Protein AF-A0A3C1DUW3-F1 (afdb_monomer_lite)

Foldseek 3Di:
DDDDDDDDDDDDDDDDDDDDDDDDDPDDPDDVPVVVVVVVVVVVVVVVVVVVVVVVVVVVVVVVVVVVVVVVVVVVVVVVPPDPDDDDDDDDDDDDDDDPPDPPPPPPPPLPLPDQDEPPDDLVSL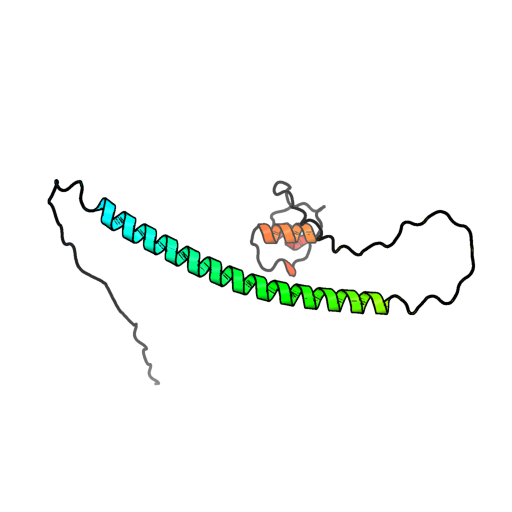VVNCVVVVHPPSVPDDPVVSCVVSVHD

pLDDT: mean 71.64, std 17.68, range [38.44, 96.75]

Radius of gyration: 35.07 Å; chains: 1; bounding box: 93×58×74 Å

Secondary structure (DSSP, 8-state):
------PPP--------------------SSHHHHHHHHHHHHHHHHHHHHHHHHHHHHHHHHHHHHHHHHHHHHHHHHTTS------------PPP---------------TTSPP-TTS-HHHHHHHHHHTT-SSTTS--HHHHHHHTT--

Sequence (153 aa):
MASKPAAKPKKTAKAKKKSAGKTGTKAAKKSGVTAGLKALKKRAEATLDKRNERAKKQRSADKKRAKKAARKAEAQAKKGKKDKGGTKSVDAPAKPTTIERVWVRKPLVRVQQSAEPSASWTVLDLRARARAAGARGYSRLRKADLLRLLGAP

Structure (mmCIF, N/CA/C/O backbone):
data_AF-A0A3C1DUW3-F1
#
_entry.id   AF-A0A3C1DUW3-F1
#
loop_
_atom_site.group_PDB
_atom_site.id
_atom_site.type_symbol
_atom_site.label_atom_id
_atom_site.label_alt_id
_atom_site.label_comp_id
_atom_site.label_asym_id
_atom_site.label_entity_id
_atom_site.label_seq_id
_atom_site.pdbx_PDB_ins_code
_atom_site.Cartn_x
_atom_site.Cartn_y
_atom_site.Cartn_z
_atom_site.occupancy
_atom_site.B_iso_or_equiv
_atom_site.auth_seq_id
_atom_site.auth_comp_id
_atom_site.auth_asym_id
_atom_site.auth_atom_id
_atom_site.pdbx_PDB_model_num
ATOM 1 N N . MET A 1 1 ? -45.842 -35.659 -3.896 1.00 55.69 1 MET A N 1
ATOM 2 C CA . MET A 1 1 ? -45.507 -36.124 -2.535 1.00 55.69 1 MET A CA 1
ATOM 3 C C . MET A 1 1 ? -44.021 -35.924 -2.290 1.00 55.69 1 MET A C 1
ATOM 5 O O . MET A 1 1 ? -43.246 -36.472 -3.053 1.00 55.69 1 MET A O 1
ATOM 9 N N . ALA A 1 2 ? -43.663 -35.093 -1.306 1.00 54.09 2 ALA A N 1
ATOM 10 C CA . ALA A 1 2 ? -42.452 -35.131 -0.467 1.00 54.09 2 ALA A CA 1
ATOM 11 C C . ALA A 1 2 ? -42.317 -33.766 0.237 1.00 54.09 2 ALA A C 1
ATOM 13 O O . ALA A 1 2 ? -42.326 -32.712 -0.395 1.00 54.09 2 ALA A O 1
ATOM 14 N N . SER A 1 3 ? -42.295 -33.817 1.565 1.00 48.47 3 SER A N 1
ATOM 15 C CA . SER A 1 3 ? -42.507 -32.717 2.506 1.00 48.47 3 SER A CA 1
ATOM 16 C C . SER A 1 3 ? -41.277 -31.831 2.754 1.00 48.47 3 SER A C 1
ATOM 18 O O . SER A 1 3 ? -40.137 -32.279 2.682 1.00 48.47 3 SER A O 1
ATOM 20 N N . LYS A 1 4 ? -41.548 -30.570 3.129 1.00 60.56 4 LYS A N 1
ATOM 21 C CA . LYS A 1 4 ? -40.616 -29.582 3.721 1.00 60.56 4 LYS A CA 1
ATOM 22 C C . LYS A 1 4 ? -40.007 -30.074 5.050 1.00 60.56 4 LYS A C 1
ATOM 24 O O . LYS A 1 4 ? -40.625 -30.887 5.734 1.00 60.56 4 LYS A O 1
ATOM 29 N N . PRO A 1 5 ? -38.889 -29.466 5.491 1.00 64.25 5 PRO A N 1
ATOM 30 C CA . PRO A 1 5 ? -38.970 -28.486 6.597 1.00 64.25 5 PRO A CA 1
ATOM 31 C C . PRO A 1 5 ? -38.098 -27.235 6.322 1.00 64.25 5 PRO A C 1
ATOM 33 O O . PRO A 1 5 ? -36.975 -27.341 5.853 1.00 64.25 5 PRO A O 1
ATOM 36 N N . ALA A 1 6 ? -38.566 -25.986 6.428 1.00 56.91 6 ALA A N 1
ATOM 37 C CA . ALA A 1 6 ? -39.031 -25.243 7.608 1.00 56.91 6 ALA A CA 1
ATOM 38 C C . ALA A 1 6 ? -37.953 -25.022 8.697 1.00 56.91 6 ALA A C 1
ATOM 40 O O . ALA A 1 6 ? -38.058 -25.553 9.799 1.00 56.91 6 ALA A O 1
ATOM 41 N N . ALA A 1 7 ? -36.957 -24.168 8.424 1.00 64.31 7 ALA A N 1
ATOM 42 C CA . ALA A 1 7 ? -36.096 -23.583 9.459 1.00 64.31 7 ALA A CA 1
ATOM 43 C C . ALA A 1 7 ? -36.572 -22.160 9.817 1.00 64.31 7 ALA A C 1
ATOM 45 O O . ALA A 1 7 ? -36.638 -21.270 8.971 1.00 64.31 7 ALA A O 1
ATOM 46 N N . LYS A 1 8 ? -36.957 -21.984 11.086 1.00 69.56 8 LYS A N 1
ATOM 47 C CA . LYS A 1 8 ? -37.524 -20.766 11.688 1.00 69.56 8 LYS A CA 1
ATOM 48 C C . LYS A 1 8 ? -36.451 -19.710 12.046 1.00 69.56 8 LYS A C 1
ATOM 50 O O . LYS A 1 8 ? -35.299 -20.067 12.289 1.00 69.56 8 LYS A O 1
ATOM 55 N N . PRO A 1 9 ? -36.842 -18.423 12.156 1.00 60.97 9 PRO A N 1
ATOM 56 C CA . PRO A 1 9 ? -35.958 -17.290 12.452 1.00 60.97 9 PRO A CA 1
ATOM 57 C C . PRO A 1 9 ? -35.576 -17.190 13.939 1.00 60.97 9 PRO A C 1
ATOM 59 O O . PRO A 1 9 ? -36.430 -17.308 14.820 1.00 60.97 9 PRO A O 1
ATOM 62 N N . LYS A 1 10 ? -34.306 -16.881 14.237 1.00 62.25 10 LYS A N 1
ATOM 63 C CA . LYS A 1 10 ? -33.860 -16.531 15.597 1.00 62.25 10 LYS A CA 1
ATOM 64 C C . LYS A 1 10 ? -34.133 -15.049 15.888 1.00 62.25 10 LYS A C 1
ATOM 66 O O . LYS A 1 10 ? -33.441 -14.169 15.389 1.00 62.25 10 LYS A O 1
ATOM 71 N N . LYS A 1 11 ? -35.148 -14.798 16.721 1.00 61.28 11 LYS A N 1
ATOM 72 C CA . LYS A 1 11 ? -35.358 -13.553 17.478 1.00 61.28 11 LYS A CA 1
ATOM 73 C C . LYS A 1 11 ? -34.574 -13.630 18.793 1.00 61.28 11 LYS A C 1
ATOM 75 O O . LYS A 1 11 ? -34.831 -14.563 19.538 1.00 61.28 11 LYS A O 1
ATOM 80 N N . THR A 1 12 ? -33.752 -12.630 19.109 1.00 58.09 12 THR A N 1
ATOM 81 C CA . THR A 1 12 ? -33.374 -12.145 20.462 1.00 58.09 12 THR A CA 1
ATOM 82 C C . THR A 1 12 ? -32.541 -10.863 20.248 1.00 58.09 12 THR A C 1
ATOM 84 O O . THR A 1 12 ? -31.768 -10.801 19.307 1.00 58.09 12 THR A O 1
ATOM 87 N N . ALA A 1 13 ? -32.621 -9.757 20.983 1.00 59.94 13 ALA A N 1
ATOM 88 C CA . ALA A 1 13 ? -33.440 -9.340 22.104 1.00 59.94 13 ALA A CA 1
ATOM 89 C C . ALA A 1 13 ? -33.557 -7.799 22.061 1.00 59.94 13 ALA A C 1
ATOM 91 O O . ALA A 1 13 ? -32.575 -7.093 21.842 1.00 59.94 13 ALA A O 1
ATOM 92 N N . LYS A 1 14 ? -34.766 -7.278 22.302 1.00 53.09 14 LYS A N 1
ATOM 93 C CA . LYS A 1 14 ? -34.993 -5.880 22.695 1.00 53.09 14 LYS A CA 1
ATOM 94 C C . LYS A 1 14 ? -34.461 -5.702 24.118 1.00 53.09 14 LYS A C 1
ATOM 96 O O . LYS A 1 14 ? -35.030 -6.276 25.044 1.00 53.09 14 LYS A O 1
ATOM 101 N N . ALA A 1 15 ? -33.444 -4.869 24.309 1.00 58.62 15 ALA A N 1
ATOM 102 C CA . ALA A 1 15 ? -33.127 -4.330 25.626 1.00 58.62 15 ALA A CA 1
ATOM 103 C C . ALA A 1 15 ? -34.046 -3.128 25.899 1.00 58.62 15 ALA A C 1
ATOM 105 O O . ALA A 1 15 ? -33.928 -2.069 25.287 1.00 58.62 15 ALA A O 1
ATOM 106 N N . LYS A 1 16 ? -35.016 -3.338 26.791 1.00 51.38 16 LYS A N 1
ATOM 107 C CA . LYS A 1 16 ? -35.892 -2.326 27.394 1.00 51.38 16 LYS A CA 1
ATOM 108 C C . LYS A 1 16 ? -35.372 -2.054 28.813 1.00 51.38 16 LYS A C 1
ATOM 110 O O . LYS A 1 16 ? -34.898 -2.991 29.450 1.00 51.38 16 LYS A O 1
ATOM 115 N N . LYS A 1 17 ? -35.620 -0.833 29.318 1.00 46.84 17 LYS A N 1
ATOM 116 C CA . LYS A 1 17 ? -35.475 -0.352 30.718 1.00 46.84 17 LYS A CA 1
ATOM 117 C C . LYS A 1 17 ? -34.026 0.002 31.135 1.00 46.84 17 LYS A C 1
ATOM 119 O O . LYS A 1 17 ? -33.119 -0.771 30.902 1.00 46.84 17 LYS A O 1
ATOM 124 N N . LYS A 1 18 ? -33.731 1.134 31.789 1.00 51.66 18 LYS A N 1
ATOM 125 C CA . LYS A 1 18 ? -34.546 1.995 32.665 1.00 51.66 18 LYS A CA 1
ATOM 126 C C . LYS A 1 18 ? -34.154 3.472 32.524 1.00 51.66 18 LYS A C 1
ATOM 128 O O . LYS A 1 18 ? -32.990 3.828 32.666 1.00 51.66 18 LYS A O 1
ATOM 133 N N . SER A 1 19 ? -35.164 4.314 32.353 1.00 53.47 19 SER A N 1
ATOM 134 C CA . SER A 1 19 ? -35.191 5.675 32.873 1.00 53.47 19 SER A CA 1
ATOM 135 C C . SER A 1 19 ? -35.167 5.627 34.404 1.00 53.47 19 SER A C 1
ATOM 137 O O . SER A 1 19 ? -36.021 4.983 35.015 1.00 53.47 19 SER A O 1
ATOM 139 N N . ALA A 1 20 ? -34.218 6.321 35.018 1.00 55.53 20 ALA A N 1
ATOM 140 C CA . ALA A 1 20 ? -34.312 6.755 36.402 1.00 55.53 20 ALA A CA 1
ATOM 141 C C . ALA A 1 20 ? -33.732 8.167 36.452 1.00 55.53 20 ALA A C 1
ATOM 143 O O . ALA A 1 20 ? -32.538 8.364 36.231 1.00 55.53 20 ALA A O 1
ATOM 144 N N . GLY A 1 21 ? -34.607 9.148 36.657 1.00 50.28 21 GLY A N 1
ATOM 145 C CA . GLY A 1 21 ? -34.184 10.506 36.947 1.00 50.28 21 GLY A CA 1
ATOM 146 C C . GLY A 1 21 ? -33.438 10.561 38.276 1.00 50.28 21 GLY A C 1
ATOM 147 O O . GLY A 1 21 ? -33.690 9.767 39.183 1.00 50.28 21 GLY A O 1
ATOM 148 N N . LYS A 1 22 ? -32.552 11.545 38.403 1.00 44.75 22 LYS A N 1
ATOM 149 C CA . LYS A 1 22 ? -32.256 12.135 39.703 1.00 44.75 22 LYS A CA 1
ATOM 150 C C . LYS A 1 22 ? -31.994 13.624 39.530 1.00 44.75 22 LYS A C 1
ATOM 152 O O . LYS A 1 22 ? -30.918 14.053 39.131 1.00 44.75 22 LYS A O 1
ATOM 157 N N . THR A 1 23 ? -33.045 14.388 39.785 1.00 49.59 23 THR A N 1
ATOM 158 C CA . THR A 1 23 ? -32.998 15.784 40.209 1.00 49.59 23 THR A CA 1
ATOM 159 C C . THR A 1 23 ? -32.315 15.889 41.577 1.00 49.59 23 THR A C 1
ATOM 161 O O . THR A 1 23 ? -32.491 15.018 42.428 1.00 49.59 23 THR A O 1
ATOM 164 N N . GLY A 1 24 ? -31.580 16.984 41.791 1.00 40.66 24 GLY A N 1
ATOM 165 C CA . GLY A 1 24 ? -30.947 17.349 43.066 1.00 40.66 24 GLY A CA 1
ATOM 166 C C . GLY A 1 24 ? -29.522 16.797 43.191 1.00 40.66 24 GLY A C 1
ATOM 167 O O . GLY A 1 24 ? -29.302 15.606 43.027 1.00 40.66 24 GLY A O 1
ATOM 168 N N . THR A 1 25 ? -28.485 17.585 43.455 1.00 45.81 25 THR A N 1
ATOM 169 C CA . THR A 1 25 ? -28.423 18.799 44.271 1.00 45.81 25 THR A CA 1
ATOM 170 C C . THR A 1 25 ? -27.217 19.650 43.849 1.00 45.81 25 THR A C 1
ATOM 172 O O . THR A 1 25 ? -26.117 19.152 43.603 1.00 45.81 25 THR A O 1
ATOM 175 N N . LYS A 1 26 ? -27.413 20.973 43.792 1.00 51.88 26 LYS A N 1
ATOM 176 C CA . LYS A 1 26 ? -26.331 21.933 44.050 1.00 51.88 26 LYS A CA 1
ATOM 177 C C . LYS A 1 26 ? -25.773 21.648 45.455 1.00 51.88 26 LYS A C 1
ATOM 179 O O . LYS A 1 26 ? -26.543 21.300 46.339 1.00 51.88 26 LYS A O 1
ATOM 184 N N . ALA A 1 27 ? -24.479 21.916 45.637 1.00 50.66 27 ALA A N 1
ATOM 185 C CA . ALA A 1 27 ? -23.715 21.900 46.895 1.00 50.66 27 ALA A CA 1
ATOM 186 C C . ALA A 1 27 ? -22.964 20.596 47.234 1.00 50.66 27 ALA A C 1
ATOM 188 O O . ALA A 1 27 ? -23.456 19.736 47.948 1.00 50.66 27 ALA A O 1
ATOM 189 N N . ALA A 1 28 ? -21.714 20.517 46.759 1.00 47.09 28 ALA A N 1
ATOM 190 C CA . ALA A 1 28 ? -20.535 20.147 47.559 1.00 47.09 28 ALA A CA 1
ATOM 191 C C . ALA A 1 28 ? -19.263 20.312 46.701 1.00 47.09 28 ALA A C 1
ATOM 193 O O . ALA A 1 28 ? -18.595 19.358 46.304 1.00 47.09 28 ALA A O 1
ATOM 194 N N . LYS A 1 29 ? -18.919 21.565 46.373 1.00 53.78 29 LYS A N 1
ATOM 195 C CA . LYS A 1 29 ? -17.551 21.902 45.961 1.00 53.78 29 LYS A CA 1
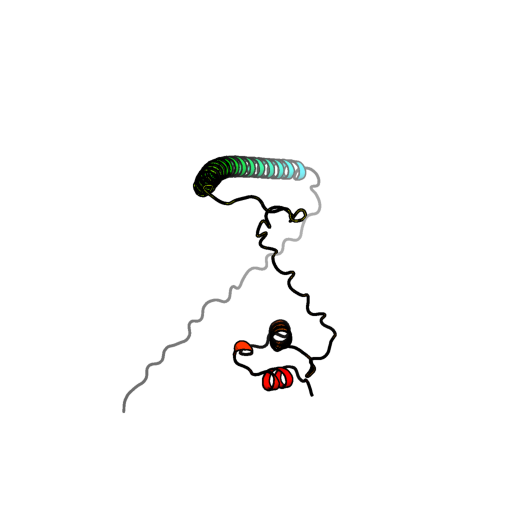ATOM 196 C C . LYS A 1 29 ? -16.646 21.648 47.176 1.00 53.78 29 LYS A C 1
ATOM 198 O O . LYS A 1 29 ? -16.884 22.284 48.197 1.00 53.78 29 LYS A O 1
ATOM 203 N N . LYS A 1 30 ? -15.630 20.778 47.031 1.00 51.62 30 LYS A N 1
ATOM 204 C CA . LYS A 1 30 ? -14.252 20.870 47.602 1.00 51.62 30 LYS A CA 1
ATOM 205 C C . LYS A 1 30 ? -13.598 19.557 48.095 1.00 51.62 30 LYS A C 1
ATOM 207 O O . LYS A 1 30 ? -12.398 19.590 48.331 1.00 51.62 30 LYS A O 1
ATOM 212 N N . SER A 1 31 ? -14.271 18.399 48.160 1.00 49.62 31 SER A N 1
ATOM 213 C CA . SER A 1 31 ? -13.630 17.136 48.625 1.00 49.62 31 SER A CA 1
ATOM 214 C C . SER A 1 31 ? -13.285 16.105 47.530 1.00 49.62 31 SER A C 1
ATOM 216 O O . SER A 1 31 ? -12.431 15.249 47.745 1.00 49.62 31 SER A O 1
ATOM 218 N N . GLY A 1 32 ? -13.880 16.189 46.331 1.00 50.53 32 GLY A N 1
ATOM 219 C CA . GLY A 1 32 ? -13.672 1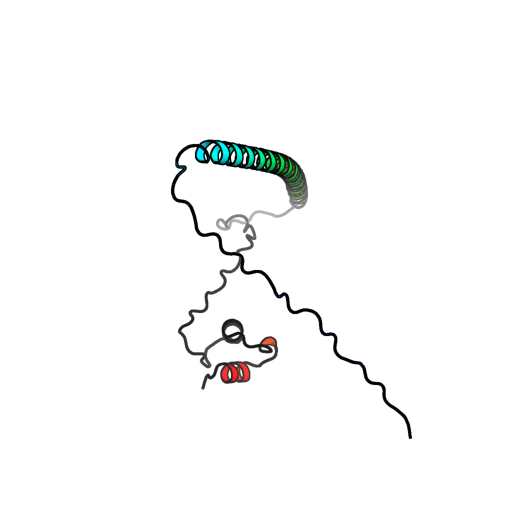5.200 45.253 1.00 50.53 32 GLY A CA 1
ATOM 220 C C . GLY A 1 32 ? -12.414 15.392 44.390 1.00 50.53 32 GLY A C 1
ATOM 221 O O . GLY A 1 32 ? -11.961 14.453 43.734 1.00 50.53 32 GLY A O 1
ATOM 222 N N . VAL A 1 33 ? -11.820 16.590 44.390 1.00 54.28 33 VAL A N 1
ATOM 223 C CA . VAL A 1 33 ? -10.689 16.924 43.500 1.00 54.28 33 VAL A CA 1
ATOM 224 C C . VAL A 1 33 ? -9.405 16.210 43.934 1.00 54.28 33 VAL A C 1
ATOM 226 O O . VAL A 1 33 ? -8.672 15.693 43.095 1.00 54.28 33 VAL A O 1
ATOM 229 N N . THR A 1 34 ? -9.152 16.098 45.240 1.00 58.50 34 THR A N 1
ATOM 230 C CA . THR A 1 34 ? -7.929 15.474 45.775 1.00 58.50 34 THR A CA 1
ATOM 231 C C . THR A 1 34 ? -7.933 13.950 45.621 1.00 58.50 34 THR A C 1
ATOM 233 O O . THR A 1 34 ? -6.896 13.361 45.310 1.00 58.50 34 THR A O 1
ATOM 236 N N . ALA A 1 35 ? -9.092 13.299 45.766 1.00 59.66 35 ALA A N 1
ATOM 237 C CA . ALA A 1 35 ? -9.248 11.863 45.528 1.00 59.66 35 ALA A CA 1
ATOM 238 C C . ALA A 1 35 ? -9.092 11.507 44.036 1.00 59.66 35 ALA A C 1
ATOM 240 O O . ALA A 1 35 ? -8.392 10.549 43.697 1.00 59.66 35 ALA A O 1
ATOM 241 N N . GLY A 1 36 ? -9.660 12.326 43.141 1.00 63.88 36 GLY A N 1
ATOM 242 C CA . GLY A 1 36 ? -9.479 12.190 41.694 1.00 63.88 36 GLY A CA 1
ATOM 243 C C . GLY A 1 36 ? -8.020 12.363 41.261 1.00 63.88 36 GLY A C 1
ATOM 244 O O . GLY A 1 36 ? -7.512 11.557 40.481 1.00 63.88 36 GLY A O 1
ATOM 245 N N . LEU A 1 37 ? -7.312 13.348 41.827 1.00 70.56 37 LEU A N 1
ATOM 246 C CA . LEU A 1 37 ? -5.902 13.607 41.517 1.00 70.56 37 LEU A CA 1
ATOM 247 C C . LEU A 1 37 ? -4.988 12.450 41.953 1.00 70.56 37 LEU A C 1
ATOM 249 O O . LEU A 1 37 ? -4.095 12.051 41.208 1.00 70.56 37 LEU A O 1
ATOM 253 N N . LYS A 1 38 ? -5.239 11.859 43.131 1.00 73.75 38 LYS A N 1
ATOM 254 C CA . LYS A 1 38 ? -4.498 10.683 43.624 1.00 73.75 38 LYS A CA 1
ATOM 255 C C . LYS A 1 38 ? -4.714 9.455 42.733 1.00 73.75 38 LYS A C 1
ATOM 257 O O . LYS A 1 38 ? -3.760 8.734 42.448 1.00 73.75 38 LYS A O 1
ATOM 262 N N . ALA A 1 39 ? -5.940 9.227 42.260 1.00 73.75 39 ALA A N 1
ATOM 263 C CA . ALA A 1 39 ? -6.245 8.126 41.346 1.00 73.75 39 ALA A CA 1
ATOM 264 C C . ALA A 1 39 ? -5.609 8.323 39.956 1.00 73.75 39 ALA A C 1
ATOM 266 O O . ALA A 1 39 ? -5.080 7.371 39.379 1.00 73.75 39 ALA A O 1
ATOM 267 N N . LEU A 1 40 ? -5.611 9.554 39.436 1.00 73.94 40 LEU A N 1
ATOM 268 C CA . LEU A 1 40 ? -4.931 9.920 38.189 1.00 73.94 40 LEU A CA 1
ATOM 269 C C . LEU A 1 40 ? -3.412 9.754 38.297 1.00 73.94 40 LEU A C 1
ATOM 271 O O . LEU A 1 40 ? -2.810 9.154 37.408 1.00 73.94 40 LEU A O 1
ATOM 275 N N . LYS A 1 41 ? -2.805 10.192 39.407 1.00 78.12 41 LYS A N 1
ATOM 276 C CA . LYS A 1 41 ? -1.366 10.032 39.655 1.00 78.12 41 LYS A CA 1
ATOM 277 C C . LYS A 1 41 ? -0.956 8.557 39.719 1.00 78.12 41 LYS A C 1
ATOM 279 O 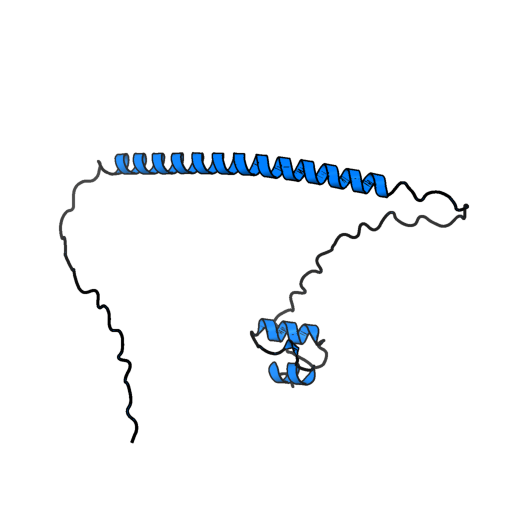O . LYS A 1 41 ? -0.047 8.158 39.000 1.00 78.12 41 LYS A O 1
ATOM 284 N N . LYS A 1 42 ? -1.702 7.719 40.452 1.00 73.88 42 LYS A N 1
ATOM 285 C CA . LYS A 1 42 ? -1.460 6.262 40.495 1.00 73.88 42 LYS A CA 1
ATOM 286 C C . LYS A 1 42 ? -1.585 5.592 39.123 1.00 73.88 42 LYS A C 1
ATOM 288 O O . LYS A 1 42 ? -0.808 4.700 38.794 1.00 73.88 42 LYS A O 1
ATOM 293 N N . ARG A 1 43 ? -2.553 6.009 38.297 1.00 72.50 43 ARG A N 1
ATOM 294 C CA . ARG A 1 43 ? -2.690 5.500 36.920 1.00 72.50 43 ARG A CA 1
ATOM 295 C C . ARG A 1 43 ? -1.516 5.929 36.039 1.00 72.50 43 ARG A C 1
ATOM 297 O O . ARG A 1 43 ? -1.024 5.106 35.273 1.00 72.50 43 ARG A O 1
ATOM 304 N N . ALA A 1 44 ? -1.059 7.175 36.161 1.00 72.88 44 ALA A N 1
ATOM 305 C CA . ALA A 1 44 ? 0.092 7.681 35.418 1.00 72.88 44 ALA A CA 1
ATOM 306 C C . ALA A 1 44 ? 1.385 6.927 35.784 1.00 72.88 44 ALA A C 1
ATOM 308 O O . ALA A 1 44 ? 2.098 6.468 34.890 1.00 72.88 44 ALA A O 1
ATOM 309 N N . GLU A 1 45 ? 1.635 6.700 37.074 1.00 72.75 45 GLU A N 1
ATOM 310 C CA . GLU A 1 45 ? 2.781 5.917 37.563 1.00 72.75 45 GLU A CA 1
ATOM 311 C C . GLU A 1 45 ? 2.748 4.477 37.021 1.00 72.75 45 GLU A C 1
ATOM 313 O O . GLU A 1 45 ? 3.699 4.034 36.377 1.00 72.75 45 GLU A O 1
ATOM 318 N N . ALA A 1 46 ? 1.598 3.797 37.097 1.00 71.38 46 ALA A N 1
ATOM 319 C CA . ALA A 1 46 ? 1.447 2.448 36.545 1.00 71.38 46 ALA A CA 1
ATOM 320 C C . ALA A 1 46 ? 1.659 2.369 35.015 1.00 71.38 46 ALA A C 1
ATOM 322 O O . ALA A 1 46 ? 2.056 1.326 34.484 1.00 71.38 46 ALA A O 1
ATOM 323 N N . THR A 1 47 ? 1.382 3.447 34.270 1.00 78.00 47 THR A N 1
ATOM 324 C CA . THR A 1 47 ? 1.677 3.499 32.826 1.00 78.00 47 THR A CA 1
ATOM 325 C C . THR A 1 47 ? 3.156 3.729 32.525 1.00 78.00 47 THR A C 1
ATOM 327 O O . THR A 1 47 ? 3.659 3.181 31.538 1.00 78.00 47 THR A O 1
ATOM 330 N N . LEU A 1 48 ? 3.862 4.486 33.369 1.00 77.12 48 LEU A N 1
ATOM 331 C CA . LEU A 1 48 ? 5.302 4.716 33.241 1.00 77.12 48 LEU A CA 1
ATOM 332 C C . LEU A 1 48 ? 6.089 3.424 33.473 1.00 77.12 48 LEU A C 1
ATOM 334 O O . LEU A 1 48 ? 6.965 3.099 32.668 1.00 77.12 48 LEU A O 1
ATOM 338 N N . ASP A 1 49 ? 5.709 2.630 34.472 1.00 77.31 49 ASP A N 1
ATOM 339 C CA . ASP A 1 49 ? 6.366 1.352 34.764 1.00 77.31 49 ASP A CA 1
ATOM 340 C C . ASP A 1 49 ? 6.233 0.358 33.605 1.00 77.31 49 ASP A C 1
ATOM 342 O O . ASP A 1 49 ? 7.230 -0.188 33.121 1.00 77.31 49 ASP A O 1
ATOM 346 N N . LYS A 1 50 ? 5.022 0.210 33.051 1.00 86.81 50 LYS A N 1
ATOM 347 C CA . LYS A 1 50 ? 4.779 -0.635 31.866 1.00 86.81 50 LYS A CA 1
ATOM 348 C C . LYS A 1 50 ? 5.574 -0.169 30.645 1.00 86.81 50 LYS A C 1
ATOM 350 O O . LYS A 1 50 ? 6.017 -0.989 29.838 1.00 86.81 50 LYS A O 1
ATOM 355 N N . ARG A 1 51 ? 5.755 1.144 30.470 1.00 84.88 51 ARG A N 1
ATOM 356 C CA . ARG A 1 51 ? 6.545 1.704 29.363 1.00 84.88 51 ARG A CA 1
ATOM 357 C C . ARG A 1 51 ? 8.036 1.429 29.551 1.00 84.88 51 ARG A C 1
ATOM 359 O O . ARG A 1 51 ? 8.693 1.039 28.586 1.00 84.88 51 ARG A O 1
ATOM 366 N N . ASN A 1 52 ? 8.547 1.561 30.773 1.00 89.56 52 ASN A N 1
ATOM 367 C CA . ASN A 1 52 ? 9.935 1.249 31.113 1.00 89.56 52 ASN A CA 1
ATOM 368 C C . ASN A 1 52 ? 10.252 -0.240 30.926 1.00 89.56 52 ASN A C 1
ATOM 370 O O . ASN A 1 52 ? 11.300 -0.584 30.375 1.00 89.56 52 ASN A O 1
ATOM 374 N N . GLU A 1 53 ? 9.336 -1.132 31.303 1.00 88.31 53 GLU A N 1
ATOM 375 C CA . GLU A 1 53 ? 9.483 -2.572 31.081 1.00 88.31 53 GLU A CA 1
ATOM 376 C C . GLU A 1 53 ? 9.529 -2.916 29.581 1.00 88.31 53 GLU A C 1
ATOM 378 O O . GLU A 1 53 ? 10.444 -3.602 29.109 1.00 88.31 53 GLU A O 1
ATOM 383 N N . ARG A 1 54 ? 8.604 -2.355 28.789 1.00 90.12 54 ARG A N 1
ATOM 384 C CA . ARG A 1 54 ? 8.603 -2.501 27.323 1.00 90.12 54 ARG A CA 1
ATOM 385 C C . ARG A 1 54 ? 9.889 -1.962 26.696 1.00 90.12 54 ARG A C 1
ATOM 387 O O . ARG A 1 54 ? 10.456 -2.624 25.827 1.00 90.12 54 ARG A O 1
ATOM 394 N N . ALA A 1 55 ? 10.390 -0.819 27.166 1.00 89.69 55 ALA A N 1
ATOM 395 C CA . ALA A 1 55 ? 11.637 -0.230 26.684 1.00 89.69 55 ALA A CA 1
ATOM 396 C C . ALA A 1 55 ? 12.856 -1.122 26.983 1.00 89.69 55 ALA A C 1
ATOM 398 O O . ALA A 1 55 ? 13.705 -1.313 26.111 1.00 89.69 55 ALA A O 1
ATOM 399 N N . LYS A 1 56 ? 12.933 -1.738 28.172 1.00 92.25 56 LYS A N 1
ATOM 400 C CA . LYS A 1 56 ? 13.983 -2.719 28.508 1.00 92.25 56 LYS A CA 1
ATOM 401 C C . LYS A 1 56 ? 13.926 -3.944 27.587 1.00 92.25 56 LYS A C 1
ATOM 403 O O . LYS A 1 56 ? 14.956 -4.374 27.057 1.00 92.25 56 LYS A O 1
ATOM 408 N N . LYS A 1 57 ? 12.725 -4.473 27.329 1.00 92.56 57 LYS A N 1
ATOM 409 C CA . LYS A 1 57 ? 12.520 -5.604 26.407 1.00 92.56 57 LYS A CA 1
ATOM 410 C C . LYS A 1 57 ? 12.928 -5.252 24.973 1.00 92.56 57 LYS A C 1
ATOM 412 O O . LYS A 1 57 ? 13.583 -6.053 24.312 1.00 92.56 57 LYS A O 1
ATOM 417 N N . GLN A 1 58 ? 12.619 -4.041 24.521 1.00 90.94 58 GLN A N 1
ATOM 418 C CA . GLN A 1 58 ? 12.997 -3.563 23.194 1.00 90.94 58 GLN A CA 1
ATOM 419 C C . GLN A 1 58 ? 14.516 -3.386 23.055 1.00 90.94 58 GLN A C 1
ATOM 421 O O . GLN A 1 58 ? 15.104 -3.931 22.125 1.00 90.94 58 GLN A O 1
ATOM 426 N N . ARG A 1 59 ? 15.186 -2.758 24.033 1.00 91.62 59 ARG A N 1
ATOM 427 C CA . ARG A 1 59 ? 16.654 -2.595 24.035 1.00 91.62 59 ARG A CA 1
ATOM 428 C C . ARG A 1 59 ? 17.398 -3.930 23.963 1.00 91.62 59 ARG A C 1
ATOM 430 O O . ARG A 1 59 ? 18.393 -4.043 23.248 1.00 91.62 59 ARG A O 1
ATOM 437 N N . SER A 1 60 ? 16.926 -4.958 24.673 1.00 89.31 60 SER A N 1
ATOM 438 C CA . SER A 1 60 ? 17.554 -6.286 24.613 1.00 89.31 60 SER A CA 1
ATOM 439 C C . SER A 1 60 ? 17.340 -6.981 23.260 1.00 89.31 60 SER A C 1
ATOM 441 O O . SER A 1 60 ? 18.255 -7.641 22.760 1.00 89.31 60 SER A O 1
ATOM 443 N N . ALA A 1 61 ? 16.179 -6.791 22.624 1.00 91.56 61 ALA A N 1
ATOM 444 C CA . ALA A 1 61 ? 15.916 -7.275 21.270 1.00 91.56 61 ALA A CA 1
ATOM 445 C C . ALA A 1 61 ? 16.787 -6.559 20.224 1.00 91.56 61 ALA A C 1
ATOM 447 O O . ALA A 1 61 ? 17.395 -7.218 19.376 1.00 91.56 61 ALA A O 1
ATOM 448 N N . ASP A 1 62 ? 16.916 -5.238 20.320 1.00 90.25 62 ASP A N 1
ATOM 449 C CA . ASP A 1 62 ? 17.728 -4.441 19.400 1.00 90.25 62 ASP A CA 1
ATOM 450 C C . ASP A 1 62 ? 19.222 -4.749 19.554 1.00 90.25 62 ASP A C 1
ATOM 452 O O . ASP A 1 62 ? 19.907 -4.941 18.551 1.00 90.25 62 ASP A O 1
ATOM 456 N N . LYS A 1 63 ? 19.721 -4.965 20.783 1.00 94.50 63 LYS A N 1
ATOM 457 C CA . LYS A 1 63 ? 21.100 -5.436 21.021 1.00 94.50 63 LYS A CA 1
ATOM 458 C C . LYS A 1 63 ? 21.375 -6.786 20.345 1.00 94.50 63 LYS A C 1
ATOM 4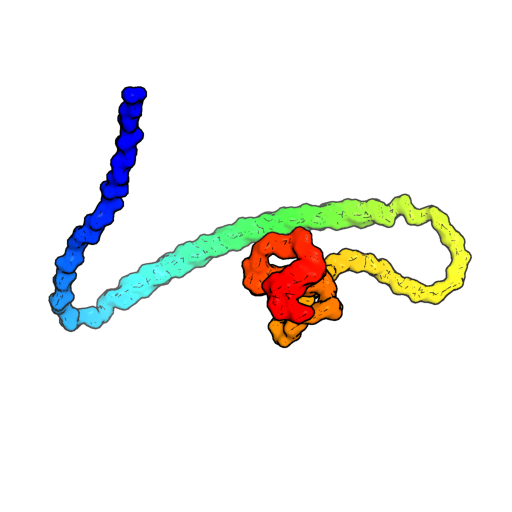60 O O . LYS A 1 63 ? 22.440 -6.981 19.756 1.00 94.50 63 LYS A O 1
ATOM 465 N N . LYS A 1 64 ? 20.413 -7.720 20.375 1.00 93.06 64 LYS A N 1
ATOM 466 C CA . LYS A 1 64 ? 20.521 -9.011 19.666 1.00 93.06 64 LYS A CA 1
ATOM 467 C C . LYS A 1 64 ? 20.521 -8.826 18.145 1.00 93.06 64 LYS A C 1
ATOM 469 O O . LYS A 1 64 ? 21.325 -9.459 17.459 1.00 93.06 64 LYS A O 1
ATOM 474 N N . ARG A 1 65 ? 19.658 -7.951 17.617 1.00 88.38 65 ARG A N 1
ATOM 475 C CA . ARG A 1 65 ? 19.604 -7.623 16.181 1.00 88.38 65 ARG A CA 1
ATOM 476 C C . ARG A 1 65 ? 20.904 -6.980 15.704 1.00 88.38 65 ARG A C 1
ATOM 478 O O . ARG A 1 65 ? 21.443 -7.431 14.699 1.00 88.38 65 ARG A O 1
ATOM 485 N N . ALA A 1 66 ? 21.446 -6.026 16.459 1.00 89.19 66 ALA A N 1
ATOM 486 C CA . ALA A 1 66 ? 22.716 -5.368 16.163 1.00 89.19 66 ALA A CA 1
ATOM 487 C C . ALA A 1 66 ? 23.881 -6.369 16.127 1.00 89.19 66 ALA A C 1
ATOM 489 O O . ALA A 1 66 ? 24.633 -6.403 15.157 1.00 89.19 66 ALA A O 1
ATOM 490 N N . LYS A 1 67 ? 23.979 -7.275 17.114 1.00 92.69 67 LYS A N 1
ATOM 491 C CA . LYS A 1 67 ? 25.013 -8.328 17.122 1.00 92.69 67 LYS A CA 1
ATOM 492 C C . LYS A 1 67 ? 24.894 -9.273 15.920 1.00 92.69 67 LYS A C 1
ATOM 494 O O . LYS A 1 67 ? 25.905 -9.660 15.337 1.00 92.69 67 LYS A O 1
ATOM 499 N N . LYS A 1 68 ? 23.669 -9.645 15.529 1.00 90.06 68 LYS A N 1
ATOM 500 C CA . LYS A 1 68 ? 23.425 -10.483 14.342 1.00 90.06 68 LYS A CA 1
ATOM 501 C C . LYS A 1 68 ? 23.775 -9.745 13.045 1.00 90.06 68 LYS A C 1
ATOM 503 O O . LYS A 1 68 ? 24.352 -10.354 12.149 1.00 90.06 68 LYS A O 1
ATOM 508 N N . ALA A 1 69 ? 23.455 -8.454 12.955 1.00 86.31 69 ALA A N 1
ATOM 509 C CA . ALA A 1 69 ? 23.795 -7.612 11.813 1.00 86.31 69 ALA A CA 1
ATOM 510 C C . ALA A 1 69 ? 25.314 -7.444 11.665 1.00 86.31 69 ALA A C 1
ATOM 512 O O . ALA A 1 69 ? 25.827 -7.655 10.571 1.00 86.31 69 ALA A O 1
ATOM 513 N N . ALA A 1 70 ? 26.036 -7.190 12.762 1.00 83.88 70 ALA A N 1
ATOM 514 C CA . ALA A 1 70 ? 27.497 -7.085 12.763 1.00 83.88 70 ALA A CA 1
ATOM 515 C C . ALA A 1 70 ? 28.173 -8.374 12.260 1.00 83.88 70 ALA A C 1
ATOM 517 O O . ALA A 1 70 ? 29.005 -8.325 11.360 1.00 83.88 70 ALA A O 1
ATOM 518 N N . ARG A 1 71 ? 27.735 -9.547 12.746 1.00 84.50 71 ARG A N 1
ATOM 519 C CA . ARG A 1 71 ? 28.231 -10.851 12.257 1.00 84.50 71 ARG A CA 1
ATOM 520 C C . ARG A 1 71 ? 27.957 -11.070 10.767 1.00 84.50 71 ARG A C 1
ATOM 522 O O . ARG A 1 71 ? 28.785 -11.640 10.063 1.00 84.50 71 ARG A O 1
ATOM 529 N N . LYS A 1 72 ? 26.790 -10.636 10.280 1.00 83.44 72 LYS A N 1
ATOM 530 C CA . LYS A 1 72 ? 26.426 -10.755 8.862 1.00 83.44 72 LYS A CA 1
ATOM 531 C C . LYS A 1 72 ? 27.265 -9.819 7.984 1.00 83.44 72 LYS A C 1
ATOM 533 O O . LYS A 1 72 ? 27.685 -10.243 6.912 1.00 83.44 72 LYS A O 1
ATOM 538 N N . ALA A 1 73 ? 27.528 -8.597 8.445 1.00 76.75 73 ALA A N 1
ATOM 539 C CA . ALA A 1 73 ? 28.393 -7.643 7.757 1.00 76.75 73 ALA A CA 1
ATOM 540 C C . ALA A 1 73 ? 29.841 -8.159 7.667 1.00 76.75 73 ALA A C 1
ATOM 542 O O . ALA A 1 73 ? 30.432 -8.149 6.591 1.00 76.75 73 ALA A O 1
ATOM 543 N N . GLU A 1 74 ? 30.381 -8.721 8.754 1.00 73.06 74 GLU A N 1
ATOM 544 C CA . GLU A 1 74 ? 31.728 -9.307 8.759 1.00 73.06 74 GLU A CA 1
ATOM 545 C C . GLU A 1 74 ? 31.846 -10.520 7.813 1.00 73.06 74 GLU A C 1
ATOM 547 O O . GLU A 1 74 ? 32.827 -10.659 7.081 1.00 73.06 74 GLU A O 1
ATOM 552 N N . ALA A 1 75 ? 30.820 -11.379 7.760 1.00 73.31 75 ALA A N 1
ATOM 553 C CA . ALA A 1 75 ? 30.783 -12.512 6.834 1.00 73.31 75 ALA A CA 1
ATOM 554 C C . ALA A 1 75 ? 30.730 -12.078 5.356 1.00 73.31 75 ALA A C 1
ATOM 556 O O . ALA A 1 75 ? 31.298 -12.748 4.492 1.00 73.31 75 ALA A O 1
ATOM 557 N N . GLN A 1 76 ? 30.071 -10.956 5.052 1.00 67.31 76 GLN A N 1
ATOM 558 C CA . GLN A 1 76 ? 30.052 -10.387 3.702 1.00 67.31 76 GLN A CA 1
ATOM 559 C C . GLN A 1 76 ? 31.401 -9.753 3.328 1.00 67.31 76 GLN A C 1
ATOM 561 O O . GLN A 1 76 ? 31.850 -9.934 2.199 1.00 67.31 76 GLN A O 1
ATOM 566 N N . ALA A 1 77 ? 32.099 -9.122 4.278 1.00 64.62 77 ALA A N 1
ATOM 567 C CA . ALA A 1 77 ? 33.429 -8.550 4.052 1.00 64.62 77 ALA A CA 1
ATOM 568 C C . ALA A 1 77 ? 34.498 -9.610 3.711 1.00 64.62 77 ALA A C 1
ATOM 570 O O . ALA A 1 77 ? 35.360 -9.371 2.867 1.00 64.62 77 ALA A O 1
ATOM 571 N N . LYS A 1 78 ? 34.428 -10.813 4.302 1.00 62.62 78 LYS A N 1
ATOM 572 C CA . LYS A 1 78 ? 35.379 -11.908 4.009 1.00 62.62 78 LYS A CA 1
ATOM 573 C C . LYS A 1 78 ? 35.129 -12.599 2.659 1.00 62.62 78 LYS A C 1
ATOM 575 O O . LYS A 1 78 ? 36.063 -13.155 2.090 1.00 62.62 78 LYS A O 1
ATOM 580 N N . LYS A 1 79 ? 33.908 -12.532 2.108 1.00 56.75 79 LYS A N 1
ATOM 581 C CA . LYS A 1 79 ? 33.574 -13.096 0.783 1.00 56.75 79 LYS A CA 1
ATOM 582 C C . LYS A 1 79 ? 34.060 -12.247 -0.398 1.00 56.75 79 LYS A C 1
ATOM 584 O O . LYS A 1 79 ? 34.203 -12.787 -1.485 1.00 56.75 79 LYS A O 1
ATOM 589 N N . GLY A 1 80 ? 34.347 -10.960 -0.195 1.00 52.84 80 GLY A N 1
ATOM 590 C CA . GLY A 1 80 ? 34.830 -10.057 -1.251 1.00 52.84 80 GLY A CA 1
ATOM 591 C C . GLY A 1 80 ? 36.345 -10.077 -1.498 1.00 52.84 80 GLY A C 1
ATOM 592 O O . GLY A 1 80 ? 36.824 -9.316 -2.331 1.00 52.84 80 GLY A O 1
ATOM 593 N N . LYS A 1 81 ? 37.120 -10.898 -0.771 1.00 51.34 81 LYS A N 1
ATOM 594 C CA . LYS A 1 81 ? 38.597 -10.864 -0.794 1.00 51.34 81 LYS A CA 1
ATOM 595 C C . LYS A 1 81 ? 39.262 -12.024 -1.555 1.00 51.34 81 LYS A C 1
ATOM 597 O O . LYS A 1 81 ? 40.476 -12.160 -1.464 1.00 51.34 81 LYS A O 1
ATOM 602 N N . LYS A 1 82 ? 38.500 -12.852 -2.285 1.00 46.91 82 LYS A N 1
ATOM 603 C CA . LYS A 1 82 ? 39.008 -14.067 -2.958 1.00 46.91 82 LYS A CA 1
ATOM 604 C C . LYS A 1 82 ? 39.041 -14.003 -4.495 1.00 46.91 82 LYS A C 1
ATOM 606 O O . LYS A 1 82 ? 39.112 -15.052 -5.106 1.00 46.91 82 LYS A O 1
ATOM 611 N N . ASP A 1 83 ? 39.053 -12.814 -5.105 1.00 51.97 83 ASP A N 1
ATOM 612 C CA . ASP A 1 83 ? 39.199 -12.668 -6.569 1.00 51.97 83 ASP A CA 1
ATOM 613 C C . ASP A 1 83 ? 40.043 -11.433 -6.945 1.00 51.97 83 ASP A C 1
ATOM 615 O O . ASP A 1 83 ? 39.569 -10.487 -7.571 1.00 51.97 83 ASP A O 1
ATOM 619 N N . LYS A 1 84 ? 41.316 -11.397 -6.530 1.00 45.16 84 LYS A N 1
ATOM 620 C CA . LYS A 1 84 ? 42.312 -10.471 -7.105 1.00 45.16 84 LYS A CA 1
ATOM 621 C C . LYS A 1 84 ? 43.608 -11.207 -7.434 1.00 45.16 84 LYS A C 1
ATOM 623 O O . LYS A 1 84 ? 44.630 -11.021 -6.785 1.00 45.16 84 LYS A O 1
ATOM 628 N N . GLY A 1 85 ? 43.530 -12.043 -8.464 1.00 48.81 85 GLY A N 1
ATOM 629 C CA . GLY A 1 85 ? 44.669 -12.476 -9.263 1.00 48.81 85 GLY A CA 1
ATOM 630 C C . GLY A 1 85 ? 44.405 -12.100 -10.720 1.00 48.81 85 GLY A C 1
ATOM 631 O O . GLY A 1 85 ? 43.447 -12.593 -11.301 1.00 48.81 85 GLY A O 1
ATOM 632 N N . GLY A 1 86 ? 45.247 -11.226 -11.279 1.00 47.75 86 GLY A N 1
ATOM 633 C CA . GLY A 1 86 ? 45.299 -10.905 -12.709 1.00 47.75 86 GLY A CA 1
ATOM 634 C C . GLY A 1 86 ? 44.367 -9.778 -13.164 1.00 47.75 86 GLY A C 1
ATOM 635 O O . GLY A 1 86 ? 43.158 -9.938 -13.192 1.00 47.75 86 GLY A O 1
ATOM 636 N N . THR A 1 87 ? 44.924 -8.629 -13.552 1.00 42.28 87 THR A N 1
ATOM 637 C CA . THR A 1 87 ? 45.231 -8.317 -14.962 1.00 42.28 87 THR A CA 1
ATOM 638 C C . THR A 1 87 ? 45.930 -6.962 -15.065 1.00 42.28 87 THR A C 1
ATOM 640 O O . THR A 1 87 ? 45.759 -6.084 -14.223 1.00 42.28 87 THR A O 1
ATOM 643 N N . LYS A 1 88 ? 46.759 -6.869 -16.103 1.00 43.69 88 LYS A N 1
ATOM 644 C CA . LYS A 1 88 ? 47.706 -5.812 -16.444 1.00 43.69 88 LYS A CA 1
ATOM 645 C C . LYS A 1 88 ? 47.074 -4.420 -16.589 1.00 43.69 88 LYS A C 1
ATOM 647 O O . LYS A 1 88 ? 45.926 -4.268 -16.993 1.00 43.69 88 LYS A O 1
ATOM 652 N N . SER A 1 89 ? 47.919 -3.442 -16.287 1.00 52.09 89 SER A N 1
ATOM 653 C CA . SER A 1 89 ? 47.877 -2.019 -16.618 1.00 52.09 89 SER A CA 1
ATOM 654 C C . SER A 1 89 ? 47.352 -1.697 -18.019 1.00 52.09 89 SER A C 1
ATOM 656 O O . SER A 1 89 ? 47.908 -2.190 -18.998 1.00 52.09 89 SER A O 1
ATOM 658 N N . VAL A 1 90 ? 46.382 -0.780 -18.094 1.00 38.44 90 VAL A N 1
ATOM 659 C CA . VAL A 1 90 ? 46.247 0.183 -19.197 1.00 38.44 90 VAL A CA 1
ATOM 660 C C . VAL A 1 90 ? 45.651 1.480 -18.633 1.00 38.44 90 VAL A C 1
ATOM 662 O O . VAL A 1 90 ? 44.627 1.442 -17.947 1.00 38.44 90 VAL A O 1
ATOM 665 N N . ASP A 1 91 ? 46.323 2.597 -18.903 1.00 53.94 91 ASP A N 1
ATOM 666 C CA . ASP A 1 91 ? 45.883 3.976 -18.682 1.00 53.94 91 ASP A CA 1
ATOM 667 C C . ASP A 1 91 ? 44.477 4.244 -19.247 1.00 53.94 91 ASP A C 1
ATOM 669 O O . ASP A 1 91 ? 44.222 4.019 -20.430 1.00 53.94 91 ASP A O 1
ATOM 673 N N . ALA A 1 92 ? 43.564 4.742 -18.404 1.00 52.53 92 ALA A N 1
ATOM 674 C CA . ALA A 1 92 ? 42.284 5.340 -18.799 1.00 52.53 92 ALA A CA 1
ATOM 675 C C . ALA A 1 92 ? 41.662 6.110 -17.610 1.00 52.53 92 ALA A C 1
ATOM 677 O O . ALA A 1 92 ? 41.813 5.682 -16.462 1.00 52.53 92 ALA A O 1
ATOM 678 N N . PRO A 1 93 ? 40.949 7.229 -17.854 1.00 53.81 93 PRO A N 1
ATOM 679 C CA . PRO A 1 93 ? 40.604 8.209 -16.829 1.00 53.81 93 PRO A CA 1
ATOM 680 C C . PRO A 1 93 ? 39.635 7.659 -15.778 1.00 53.81 93 PRO A C 1
ATOM 682 O O . PRO A 1 93 ? 38.768 6.827 -16.059 1.00 53.81 93 PRO A O 1
ATOM 685 N N . ALA A 1 94 ? 39.821 8.158 -14.555 1.00 54.00 94 ALA A N 1
ATOM 686 C CA . ALA A 1 94 ? 39.142 7.779 -13.323 1.00 54.00 94 ALA A CA 1
ATOM 687 C C . ALA A 1 94 ? 37.646 7.456 -13.507 1.00 54.00 94 ALA A C 1
ATOM 689 O O . ALA A 1 94 ? 36.804 8.338 -13.668 1.00 54.00 94 ALA A O 1
ATOM 690 N N . LYS A 1 95 ? 37.309 6.164 -13.423 1.00 59.69 95 LYS A N 1
ATOM 691 C CA . LYS A 1 95 ? 35.925 5.695 -13.291 1.00 59.69 95 LYS A CA 1
ATOM 692 C C . LYS A 1 95 ? 35.512 5.799 -11.818 1.00 59.69 95 LYS A C 1
ATOM 694 O O . LYS A 1 95 ? 36.248 5.290 -10.969 1.00 59.69 95 LYS A O 1
ATOM 699 N N . PRO A 1 96 ? 34.363 6.413 -11.488 1.00 54.78 96 PRO A N 1
ATOM 700 C CA . PRO A 1 96 ? 33.922 6.517 -10.108 1.00 54.78 96 PRO A CA 1
ATOM 701 C C . PRO A 1 96 ? 33.629 5.138 -9.510 1.00 54.78 96 PRO A C 1
ATOM 703 O O . PRO A 1 96 ? 33.068 4.235 -10.134 1.00 54.78 96 PRO A O 1
ATOM 706 N N . THR A 1 97 ? 34.064 5.024 -8.265 1.00 56.72 97 THR A N 1
ATOM 707 C CA . THR A 1 97 ? 33.939 3.927 -7.319 1.00 56.72 97 THR A CA 1
ATOM 708 C C . THR A 1 97 ? 32.505 3.417 -7.189 1.00 56.72 97 THR A C 1
ATOM 710 O O . THR A 1 97 ? 31.564 4.185 -7.023 1.00 56.72 97 THR A O 1
ATOM 713 N N . THR A 1 98 ? 32.386 2.088 -7.218 1.00 53.94 98 THR A N 1
ATOM 714 C CA . THR A 1 98 ? 31.363 1.261 -6.565 1.00 53.94 98 THR A CA 1
ATOM 715 C C . THR A 1 98 ? 29.975 1.891 -6.462 1.00 53.94 98 THR A C 1
ATOM 717 O O . THR A 1 98 ? 29.619 2.510 -5.462 1.00 53.94 98 THR A O 1
ATOM 720 N N . ILE A 1 99 ? 29.149 1.640 -7.477 1.00 59.50 99 ILE A N 1
ATOM 721 C CA . ILE A 1 99 ? 27.702 1.840 -7.397 1.00 59.50 99 ILE A CA 1
ATOM 722 C C . ILE A 1 99 ? 27.174 0.861 -6.343 1.00 59.50 99 ILE A C 1
ATOM 724 O O . ILE A 1 99 ? 26.840 -0.290 -6.641 1.00 59.50 99 ILE A O 1
ATOM 728 N N . GLU A 1 100 ? 27.118 1.301 -5.086 1.00 55.97 100 GLU A N 1
ATOM 729 C CA . GLU A 1 100 ? 26.236 0.687 -4.109 1.00 55.97 100 GLU A CA 1
ATOM 730 C C . GLU A 1 100 ? 24.843 0.678 -4.736 1.00 55.97 100 GLU A C 1
ATOM 732 O O . GLU A 1 100 ? 24.278 1.722 -5.067 1.00 55.97 100 GLU A O 1
ATOM 737 N N . ARG A 1 101 ? 24.296 -0.521 -4.960 1.00 59.34 101 ARG A N 1
ATOM 738 C CA . ARG A 1 101 ? 22.902 -0.708 -5.363 1.00 59.34 101 ARG A CA 1
ATOM 739 C C . ARG A 1 101 ? 22.009 -0.305 -4.192 1.00 59.34 101 ARG A C 1
ATOM 741 O O . ARG A 1 101 ? 21.396 -1.148 -3.540 1.00 59.34 101 ARG A O 1
ATOM 748 N N . VAL A 1 102 ? 21.933 0.994 -3.930 1.00 60.72 102 VAL A N 1
ATOM 749 C CA . VAL A 1 102 ? 20.886 1.600 -3.127 1.00 60.72 102 VAL A CA 1
ATOM 750 C C . VAL A 1 102 ? 19.592 1.198 -3.814 1.00 60.72 102 VAL A C 1
ATOM 752 O O . VAL A 1 102 ? 19.352 1.532 -4.975 1.00 60.72 102 VAL A O 1
ATOM 755 N N . TRP A 1 103 ? 18.766 0.416 -3.122 1.00 54.62 103 TRP A N 1
ATOM 756 C CA . TRP A 1 103 ? 17.375 0.238 -3.508 1.00 54.62 103 TRP A CA 1
ATOM 757 C C . TRP A 1 103 ? 16.689 1.590 -3.343 1.00 54.62 103 TRP A C 1
ATOM 759 O O . TRP A 1 103 ? 16.047 1.872 -2.332 1.00 54.62 103 TRP A O 1
ATOM 769 N N . VAL A 1 104 ? 16.860 2.448 -4.346 1.00 61.97 104 VAL A N 1
ATOM 770 C CA . VAL A 1 104 ? 16.069 3.652 -4.512 1.00 61.97 104 VAL A CA 1
ATOM 771 C C . VAL A 1 104 ? 14.653 3.142 -4.715 1.00 61.97 104 VAL A C 1
ATOM 773 O O . VAL A 1 104 ? 14.298 2.629 -5.779 1.00 61.97 104 VAL A O 1
ATOM 776 N N . ARG A 1 105 ? 13.848 3.199 -3.650 1.00 61.91 105 ARG A N 1
ATOM 777 C CA . ARG A 1 105 ? 12.399 3.073 -3.770 1.00 61.91 105 ARG A CA 1
ATOM 778 C C . ARG A 1 105 ? 11.999 4.123 -4.792 1.00 61.91 105 ARG A C 1
ATOM 780 O O . ARG A 1 105 ? 12.052 5.310 -4.481 1.00 61.91 105 ARG A O 1
ATOM 787 N N . LYS A 1 106 ? 11.680 3.680 -6.014 1.00 66.88 106 LYS A N 1
ATOM 788 C CA . LYS A 1 106 ? 11.153 4.551 -7.064 1.00 66.88 106 LYS A CA 1
ATOM 789 C C . LYS A 1 106 ? 10.081 5.421 -6.409 1.00 66.88 106 LYS A C 1
ATOM 791 O O . LYS A 1 106 ? 9.183 4.842 -5.784 1.00 66.88 106 LYS A O 1
ATOM 796 N N . PRO A 1 107 ? 10.194 6.760 -6.468 1.00 63.06 107 PRO A N 1
ATOM 797 C CA . PRO A 1 107 ? 9.148 7.613 -5.941 1.00 63.06 107 PRO A CA 1
ATOM 798 C C . PRO A 1 107 ? 7.852 7.163 -6.605 1.00 63.06 107 PRO A C 1
ATOM 800 O O . PRO A 1 107 ? 7.795 7.022 -7.828 1.00 63.06 107 PRO A O 1
ATOM 803 N N . LEU A 1 108 ? 6.847 6.826 -5.791 1.00 60.06 108 LEU A N 1
ATOM 804 C CA . LEU A 1 108 ? 5.510 6.569 -6.302 1.00 60.06 108 LEU A CA 1
ATOM 805 C C . LEU A 1 108 ? 5.118 7.852 -7.027 1.00 60.06 108 LEU A C 1
ATOM 807 O O . LEU A 1 108 ? 4.896 8.872 -6.375 1.00 60.06 108 LEU A O 1
ATOM 811 N N . VAL A 1 109 ? 5.131 7.813 -8.360 1.00 60.28 109 VAL A N 1
ATOM 812 C CA . VAL A 1 109 ? 4.711 8.931 -9.195 1.00 60.28 109 VAL A CA 1
ATOM 813 C C . VAL A 1 109 ? 3.301 9.265 -8.737 1.00 60.28 109 VAL A C 1
ATOM 815 O O . VAL A 1 109 ? 2.371 8.470 -8.889 1.00 60.28 109 VAL A O 1
ATOM 818 N N . ARG A 1 110 ? 3.171 10.403 -8.056 1.00 60.31 110 ARG A N 1
ATOM 819 C CA . ARG A 1 110 ? 1.891 10.963 -7.649 1.00 60.31 110 ARG A CA 1
ATOM 820 C C . ARG A 1 110 ? 1.258 11.415 -8.955 1.00 60.31 110 ARG A C 1
ATOM 822 O O . ARG A 1 110 ? 1.556 12.503 -9.433 1.00 60.31 110 ARG A O 1
ATOM 829 N N . VAL A 1 111 ? 0.494 10.522 -9.582 1.00 61.12 111 VAL A N 1
ATOM 830 C CA . VAL A 1 111 ? -0.264 10.830 -10.795 1.00 61.12 111 VAL A CA 1
ATOM 831 C C . VAL A 1 111 ? -1.110 12.050 -10.455 1.00 61.12 111 VAL A C 1
ATOM 833 O O . VAL A 1 111 ? -1.982 11.975 -9.585 1.00 61.12 111 VAL A O 1
ATOM 836 N N . GLN A 1 112 ? -0.765 13.192 -11.049 1.00 59.34 112 GLN A N 1
ATOM 837 C CA . GLN A 1 112 ? -1.474 14.441 -10.826 1.00 59.34 112 GLN A CA 1
ATOM 838 C C . GLN A 1 112 ? -2.935 14.212 -11.211 1.00 59.34 112 GLN A C 1
ATOM 840 O O . GLN A 1 112 ? -3.248 13.733 -12.300 1.00 59.34 112 GLN A O 1
ATOM 845 N N . GLN A 1 113 ? -3.834 14.452 -10.261 1.00 62.19 113 GLN A N 1
ATOM 846 C CA . GLN A 1 113 ? -5.214 13.987 -10.350 1.00 62.19 113 GLN A CA 1
ATOM 847 C C . GLN A 1 113 ? -6.071 14.781 -11.354 1.00 62.19 113 GLN A C 1
ATOM 849 O O . GLN A 1 113 ? -7.208 14.384 -11.599 1.00 62.19 113 GLN A O 1
ATOM 854 N N . SER A 1 114 ? -5.540 15.831 -11.977 1.00 62.81 114 SER A N 1
ATOM 855 C CA . SER A 1 114 ? -6.300 16.772 -12.807 1.00 62.81 114 SER A CA 1
ATOM 856 C C . SER A 1 114 ? -6.235 16.530 -14.314 1.00 62.81 114 SER A C 1
ATOM 858 O O . SER A 1 114 ? -6.961 17.192 -15.044 1.00 62.81 114 SER A O 1
ATOM 860 N N . ALA A 1 115 ? -5.381 15.630 -14.803 1.00 72.25 115 ALA A N 1
ATOM 861 C CA . ALA A 1 115 ? -5.311 15.364 -16.235 1.00 72.25 115 ALA A CA 1
ATOM 862 C C . ALA A 1 115 ? -6.355 14.309 -16.636 1.00 72.25 115 ALA A C 1
ATOM 864 O O . ALA A 1 115 ? -6.392 13.215 -16.061 1.00 72.25 115 ALA A O 1
ATOM 865 N N . GLU A 1 116 ? -7.194 14.659 -17.612 1.00 83.25 116 GLU A N 1
ATOM 866 C CA . GLU A 1 116 ? -8.168 13.755 -18.221 1.00 83.25 116 GLU A CA 1
ATOM 867 C C . GLU A 1 116 ? -7.453 12.553 -18.867 1.00 83.25 116 GLU A C 1
ATOM 869 O O . GLU A 1 116 ? -6.377 12.712 -19.463 1.00 83.25 116 GLU A O 1
ATOM 874 N N . PRO A 1 117 ? -8.010 11.336 -18.740 1.00 86.25 117 PRO A N 1
ATOM 875 C CA . PRO A 1 117 ? -7.453 10.154 -19.377 1.00 86.25 117 PRO A CA 1
ATOM 876 C C . PRO A 1 117 ? -7.517 10.332 -20.896 1.00 86.25 117 PRO A C 1
ATOM 878 O O . PRO A 1 117 ? -8.588 10.499 -21.467 1.00 86.25 117 PRO A O 1
ATOM 881 N N . SER A 1 118 ? -6.365 10.295 -21.561 1.00 87.56 118 SER A N 1
ATOM 882 C CA . SER A 1 118 ? -6.275 10.460 -23.014 1.00 87.56 118 SER A CA 1
ATOM 883 C C . SER A 1 118 ? -5.445 9.351 -23.657 1.00 87.56 118 SER A C 1
ATOM 885 O O . SER A 1 118 ? -4.708 8.617 -22.989 1.00 87.56 118 SER A O 1
ATOM 887 N N . ALA A 1 119 ? -5.544 9.216 -24.982 1.00 87.69 119 ALA A N 1
ATOM 888 C CA . ALA A 1 119 ? -4.874 8.156 -25.736 1.00 87.69 119 ALA A CA 1
ATOM 889 C C . ALA A 1 119 ? -3.335 8.170 -25.615 1.00 87.69 119 ALA A C 1
ATOM 891 O O . ALA A 1 119 ? -2.695 7.139 -25.845 1.00 87.69 119 ALA A O 1
ATOM 892 N N . SER A 1 120 ? -2.727 9.289 -25.210 1.00 89.75 120 SER A N 1
ATOM 893 C CA . SER A 1 120 ? -1.278 9.400 -24.998 1.00 89.75 120 SER A CA 1
ATOM 894 C C . SER A 1 120 ? -0.796 8.719 -23.713 1.00 89.75 120 SER A C 1
ATOM 896 O O . SER A 1 120 ? 0.391 8.421 -23.589 1.00 89.75 120 SER A O 1
ATOM 898 N N . TRP A 1 121 ? -1.694 8.402 -22.775 1.00 92.25 121 TRP A N 1
ATOM 899 C CA . TRP A 1 121 ? -1.315 7.798 -21.501 1.00 92.25 121 TRP A CA 1
ATOM 900 C C . TRP A 1 121 ? -0.798 6.372 -21.673 1.00 92.25 121 TRP A C 1
ATOM 902 O O . TRP A 1 121 ? -1.240 5.600 -22.536 1.00 92.25 121 TRP A O 1
ATOM 912 N N . THR A 1 122 ? 0.136 5.985 -20.809 1.00 94.56 122 THR A N 1
ATOM 913 C CA . THR A 1 122 ? 0.601 4.601 -20.773 1.00 94.56 122 THR A CA 1
ATOM 914 C C . THR A 1 122 ? -0.432 3.706 -20.080 1.00 94.56 122 THR A C 1
ATOM 916 O O . THR A 1 122 ? -1.233 4.148 -19.257 1.00 94.56 122 THR A O 1
ATOM 919 N N . VAL A 1 123 ? -0.405 2.400 -20.373 1.00 94.75 123 VAL A N 1
ATOM 920 C CA . VAL A 1 123 ? -1.274 1.410 -19.701 1.00 94.75 123 VAL A CA 1
ATOM 921 C C . VAL A 1 123 ? -1.075 1.426 -18.179 1.00 94.75 123 VAL A C 1
ATOM 923 O O . VAL A 1 123 ? -2.017 1.171 -17.429 1.00 94.75 123 VAL A O 1
ATOM 926 N N . LEU A 1 124 ? 0.139 1.731 -17.711 1.00 94.25 124 LEU A N 1
ATOM 927 C CA . LEU A 1 124 ? 0.444 1.834 -16.285 1.00 94.25 124 LEU A CA 1
ATOM 928 C C . LEU A 1 124 ? -0.288 3.010 -15.635 1.00 94.25 124 LEU A C 1
ATOM 930 O O . LEU A 1 124 ? -0.908 2.817 -14.588 1.00 94.25 124 LEU A O 1
ATOM 934 N N . ASP A 1 125 ? -0.281 4.177 -16.277 1.00 92.44 125 ASP A N 1
ATOM 935 C CA . ASP A 1 125 ? -0.952 5.379 -15.771 1.00 92.44 125 ASP A CA 1
ATOM 936 C C . ASP A 1 125 ? -2.472 5.198 -15.756 1.00 92.44 125 ASP A C 1
ATOM 938 O O . ASP A 1 125 ? -3.130 5.501 -14.760 1.00 92.44 125 ASP A O 1
ATOM 942 N N . LEU A 1 126 ? -3.030 4.588 -16.807 1.00 94.06 126 LEU A N 1
ATOM 943 C CA . LEU A 1 126 ? -4.458 4.267 -16.880 1.00 94.06 126 LEU A CA 1
ATOM 944 C C . LEU A 1 126 ? -4.882 3.277 -15.783 1.00 94.06 126 LEU A C 1
ATOM 946 O O . LEU A 1 126 ? -5.913 3.459 -15.139 1.00 94.06 126 LEU A O 1
ATOM 950 N N . ARG A 1 127 ? -4.074 2.249 -15.494 1.00 95.50 127 ARG A N 1
ATOM 951 C CA . ARG A 1 127 ? -4.344 1.314 -14.384 1.00 95.50 127 ARG A CA 1
ATOM 952 C C . ARG A 1 127 ? -4.204 1.981 -13.021 1.00 95.50 127 ARG A C 1
ATOM 954 O O . ARG A 1 127 ? -4.966 1.659 -12.110 1.00 95.50 127 ARG A O 1
ATOM 961 N N . ALA A 1 128 ? -3.241 2.886 -12.862 1.00 93.44 128 ALA A N 1
ATOM 962 C CA . ALA A 1 128 ? -3.089 3.669 -11.643 1.00 93.44 128 ALA A CA 1
ATOM 963 C C . ALA A 1 128 ? -4.310 4.573 -11.417 1.00 93.44 128 ALA A C 1
ATOM 965 O O . ALA A 1 128 ? -4.832 4.617 -10.304 1.00 93.44 128 ALA A O 1
ATOM 966 N N . ARG A 1 129 ? -4.826 5.204 -12.478 1.00 91.81 129 ARG A N 1
ATOM 967 C CA . ARG A 1 129 ? -6.057 5.999 -12.443 1.00 91.81 129 ARG A CA 1
ATOM 968 C C . ARG A 1 129 ? -7.283 5.148 -12.134 1.00 91.81 129 ARG A C 1
ATOM 970 O O . ARG A 1 129 ? -8.031 5.500 -11.232 1.00 91.81 129 ARG A O 1
ATOM 977 N N . ALA A 1 130 ? -7.444 3.997 -12.788 1.00 93.69 130 ALA A N 1
ATOM 978 C CA . ALA A 1 130 ? -8.534 3.060 -12.506 1.00 93.69 130 ALA A CA 1
ATOM 979 C C . ALA A 1 130 ? -8.502 2.561 -11.051 1.00 93.69 130 ALA A C 1
ATOM 981 O O . ALA A 1 130 ? -9.539 2.470 -10.399 1.00 93.69 130 ALA A O 1
ATOM 982 N N . ARG A 1 131 ? -7.304 2.308 -10.503 1.00 94.00 131 ARG A N 1
ATOM 983 C CA . ARG A 1 131 ? -7.119 1.993 -9.080 1.00 94.00 131 ARG A CA 1
ATOM 984 C C . ARG A 1 131 ? -7.515 3.162 -8.179 1.00 94.00 131 ARG A C 1
ATOM 986 O O . ARG A 1 131 ? -8.173 2.930 -7.172 1.00 94.00 131 ARG A O 1
ATOM 993 N N . ALA A 1 132 ? -7.105 4.385 -8.517 1.00 90.88 132 ALA A N 1
ATOM 994 C CA . ALA A 1 132 ? -7.443 5.588 -7.757 1.00 90.88 132 ALA A CA 1
ATOM 995 C C . ALA A 1 132 ? -8.952 5.884 -7.785 1.00 90.88 132 ALA A C 1
ATOM 997 O O . ALA A 1 132 ? -9.503 6.308 -6.776 1.00 90.88 132 ALA A O 1
ATOM 998 N N . ALA A 1 133 ? -9.619 5.579 -8.899 1.00 90.38 133 ALA A N 1
ATOM 999 C CA . ALA A 1 133 ? -11.071 5.639 -9.052 1.00 90.38 133 ALA A CA 1
ATOM 1000 C C . ALA A 1 133 ? -11.811 4.473 -8.361 1.00 90.38 133 ALA A C 1
ATOM 1002 O O . ALA A 1 133 ? -13.036 4.430 -8.371 1.00 90.38 133 ALA A O 1
ATOM 1003 N N . GLY A 1 134 ? -11.091 3.504 -7.778 1.00 93.94 134 GLY A N 1
ATOM 1004 C CA . GLY A 1 134 ? -11.689 2.356 -7.092 1.00 93.94 134 GLY A CA 1
ATOM 1005 C C . GLY A 1 134 ? -12.292 1.293 -8.018 1.00 93.94 134 GLY A C 1
ATOM 1006 O O . GLY A 1 134 ? -12.980 0.391 -7.539 1.00 93.94 134 GLY A O 1
ATOM 1007 N N . ALA A 1 135 ? -12.022 1.348 -9.326 1.00 92.44 135 ALA A N 1
ATOM 1008 C CA . ALA A 1 135 ? -12.492 0.335 -10.264 1.00 92.44 135 ALA A CA 1
ATOM 1009 C C . ALA A 1 135 ? -11.889 -1.041 -9.927 1.00 92.44 135 ALA A C 1
ATOM 1011 O O . ALA A 1 135 ? -10.766 -1.145 -9.432 1.00 92.44 135 ALA A O 1
ATOM 1012 N N . ARG A 1 136 ? -12.610 -2.130 -10.210 1.00 94.75 136 ARG A N 1
ATOM 1013 C CA . ARG A 1 136 ? -12.128 -3.516 -10.040 1.00 94.75 136 ARG A CA 1
ATOM 1014 C C . ARG A 1 136 ? -11.983 -4.185 -11.408 1.00 94.75 136 ARG A C 1
ATOM 1016 O O . ARG A 1 136 ? -12.582 -3.749 -12.378 1.00 94.75 136 ARG A O 1
ATOM 1023 N N . GLY A 1 137 ? -11.146 -5.218 -11.508 1.00 95.56 137 GLY A N 1
ATOM 1024 C CA . GLY A 1 137 ? -10.963 -5.971 -12.762 1.00 95.56 137 GLY A CA 1
ATOM 1025 C C . GLY A 1 137 ? -10.096 -5.297 -13.842 1.00 95.56 137 GLY A C 1
ATOM 1026 O O . GLY A 1 137 ? -9.830 -5.910 -14.871 1.00 95.56 137 GLY A O 1
ATOM 1027 N N . TYR A 1 138 ? -9.562 -4.096 -13.598 1.00 95.88 138 TYR A N 1
ATOM 1028 C CA . TYR A 1 138 ? -8.746 -3.336 -14.563 1.00 95.88 138 TYR A CA 1
ATOM 1029 C C . TYR A 1 138 ? -7.386 -3.971 -14.919 1.00 95.88 138 TYR A C 1
ATOM 1031 O O . TYR A 1 138 ? -6.713 -3.529 -15.849 1.00 95.88 138 TYR A O 1
ATOM 1039 N N . SER A 1 139 ? -6.935 -5.001 -14.196 1.00 96.00 139 SER A N 1
ATOM 1040 C CA . SER A 1 139 ? -5.639 -5.653 -14.445 1.00 96.00 139 SER A CA 1
ATOM 1041 C C . SER A 1 139 ? -5.596 -6.444 -15.755 1.00 96.00 139 SER A C 1
ATOM 1043 O O . SER A 1 139 ? -4.516 -6.604 -16.323 1.00 96.00 139 SER A O 1
ATOM 1045 N N . ARG A 1 140 ? -6.752 -6.921 -16.236 1.00 96.06 140 ARG A N 1
ATOM 1046 C CA . ARG A 1 140 ? -6.883 -7.732 -17.460 1.00 96.06 140 ARG A CA 1
ATOM 1047 C C . ARG A 1 140 ? -7.303 -6.917 -18.684 1.00 96.06 140 ARG A C 1
ATOM 1049 O O . ARG A 1 140 ? -7.252 -7.433 -19.794 1.00 96.06 140 ARG A O 1
ATOM 1056 N N . LEU A 1 141 ? -7.709 -5.667 -18.475 1.00 96.75 141 LEU A N 1
ATOM 1057 C CA . LEU A 1 141 ? -8.197 -4.787 -19.530 1.00 96.75 141 LEU A CA 1
ATOM 1058 C C . LEU A 1 141 ? -7.052 -4.303 -20.428 1.00 96.75 141 LEU A C 1
ATOM 1060 O O . LEU A 1 141 ? -5.933 -4.048 -19.954 1.00 96.75 141 LEU A O 1
ATOM 1064 N N . ARG A 1 142 ? -7.345 -4.182 -21.728 1.00 96.62 142 ARG A N 1
ATOM 1065 C CA . ARG A 1 142 ? -6.445 -3.573 -22.716 1.00 96.62 142 ARG A CA 1
ATOM 1066 C C . ARG A 1 142 ? -6.525 -2.046 -22.627 1.00 96.62 142 ARG A C 1
ATOM 1068 O O . ARG A 1 142 ? -7.394 -1.496 -21.959 1.00 96.62 142 ARG A O 1
ATOM 1075 N N . LYS A 1 143 ? -5.609 -1.345 -23.307 1.00 95.25 143 LYS A N 1
ATOM 1076 C CA . LYS A 1 143 ? -5.538 0.129 -23.287 1.00 95.25 143 LYS A CA 1
ATOM 1077 C C . LYS A 1 143 ? -6.868 0.785 -23.686 1.00 95.25 143 LYS A C 1
ATOM 1079 O O . LYS A 1 143 ? -7.317 1.685 -22.990 1.00 95.25 143 LYS A O 1
ATOM 1084 N N . ALA A 1 144 ? -7.507 0.291 -24.749 1.00 95.38 144 ALA A N 1
ATOM 1085 C CA . ALA A 1 144 ? -8.799 0.799 -25.216 1.00 95.38 144 ALA A CA 1
ATOM 1086 C C . ALA A 1 144 ? -9.917 0.612 -24.174 1.00 95.38 144 ALA A C 1
ATOM 1088 O O . ALA A 1 144 ? -10.663 1.544 -23.892 1.00 95.38 144 ALA A O 1
ATOM 1089 N N . ASP A 1 145 ? -9.992 -0.561 -23.541 1.00 96.19 145 ASP A N 1
ATOM 1090 C CA . ASP A 1 145 ? -11.001 -0.836 -22.510 1.00 96.19 145 ASP A CA 1
ATOM 1091 C C . ASP A 1 145 ? -10.779 0.011 -21.251 1.00 96.19 145 ASP A C 1
ATOM 1093 O O . ASP A 1 145 ? -11.735 0.442 -20.614 1.00 96.19 145 ASP A O 1
ATOM 1097 N N . LEU A 1 146 ? -9.516 0.273 -20.894 1.00 95.81 146 LEU A N 1
ATOM 1098 C CA . LEU A 1 146 ? -9.164 1.155 -19.780 1.00 95.81 146 LEU A CA 1
ATOM 1099 C C . LEU A 1 146 ? -9.581 2.606 -20.042 1.00 95.81 146 LEU A C 1
ATOM 1101 O O . LEU A 1 146 ? -10.041 3.263 -19.115 1.00 95.81 146 LEU A O 1
ATOM 1105 N N . LEU A 1 147 ? -9.437 3.090 -21.278 1.00 94.50 147 LEU A N 1
ATOM 1106 C CA . LEU A 1 147 ? -9.897 4.422 -21.682 1.00 94.50 147 LEU A CA 1
ATOM 1107 C C . LEU A 1 147 ? -11.425 4.521 -21.585 1.00 94.50 147 LEU A C 1
ATOM 1109 O O . LEU A 1 147 ? -11.932 5.407 -20.902 1.00 94.50 147 LEU A O 1
ATOM 1113 N N . ARG A 1 148 ? -12.148 3.533 -22.130 1.00 94.06 148 ARG A N 1
ATOM 1114 C CA . ARG A 1 148 ? -13.617 3.450 -22.027 1.00 94.06 148 ARG A CA 1
ATOM 1115 C C . ARG A 1 148 ? -14.105 3.399 -20.580 1.00 94.06 148 ARG A C 1
ATOM 1117 O O . ARG A 1 148 ? -15.041 4.104 -20.225 1.00 94.06 148 ARG A O 1
ATOM 1124 N N . LEU A 1 149 ? -13.457 2.595 -19.734 1.00 93.75 149 LEU A N 1
ATOM 1125 C CA . LEU A 1 149 ? -13.787 2.480 -18.309 1.00 93.75 149 LEU A CA 1
ATOM 1126 C C . LEU A 1 149 ? -13.627 3.814 -17.565 1.00 93.75 149 LEU A C 1
ATOM 1128 O O . LEU A 1 149 ? -14.338 4.065 -16.596 1.00 93.75 149 LEU A O 1
ATOM 1132 N N . LEU A 1 150 ? -12.674 4.640 -17.994 1.00 91.56 150 LEU A N 1
ATOM 1133 C CA . LEU A 1 150 ? -12.378 5.937 -17.396 1.00 91.56 150 LEU A CA 1
ATOM 1134 C C . LEU A 1 150 ? -13.163 7.095 -18.035 1.00 91.56 150 LEU A C 1
ATOM 1136 O O . LEU A 1 150 ? -12.965 8.230 -17.617 1.00 91.56 150 LEU A O 1
ATOM 1140 N N . GLY A 1 151 ? -14.042 6.824 -19.008 1.00 89.44 151 GLY A N 1
ATOM 1141 C CA . GLY A 1 151 ? -14.821 7.852 -19.706 1.00 89.44 151 GLY A CA 1
ATOM 1142 C C . GLY A 1 151 ? -14.005 8.696 -20.689 1.00 89.44 151 GLY A C 1
ATOM 1143 O O . GLY A 1 151 ? -14.430 9.792 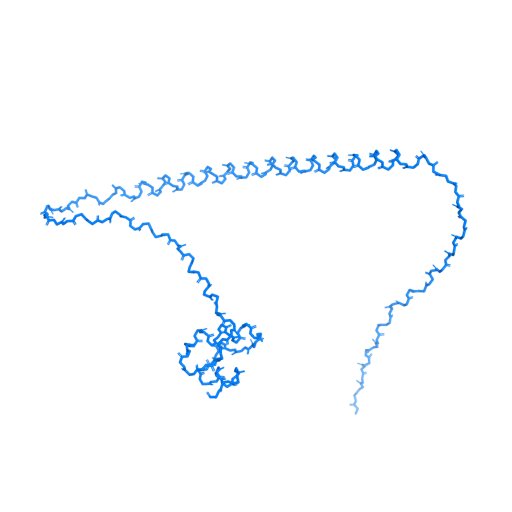-21.036 1.00 89.44 151 GLY A O 1
ATOM 1144 N N . ALA A 1 152 ? -12.840 8.204 -21.120 1.00 81.75 152 ALA A N 1
ATOM 1145 C CA . ALA A 1 152 ? -12.025 8.868 -22.129 1.00 81.75 152 ALA A CA 1
ATOM 1146 C C . ALA A 1 152 ? -12.629 8.689 -23.537 1.00 81.75 152 ALA A C 1
ATOM 1148 O O . ALA A 1 152 ? -13.077 7.575 -23.842 1.00 81.75 152 ALA A O 1
ATOM 1149 N N . PRO A 1 153 ? -12.606 9.735 -24.387 1.00 62.22 153 PRO A N 1
ATOM 1150 C CA . PRO A 1 153 ? -12.973 9.634 -25.798 1.00 62.22 153 PRO A CA 1
ATOM 1151 C C . PRO A 1 153 ? -11.961 8.817 -26.619 1.00 62.22 153 PRO A C 1
ATOM 1153 O O . PRO A 1 153 ? -10.757 8.785 -26.259 1.00 62.22 153 PRO A O 1
#